Protein AF-A0A349DCH1-F1 (afdb_monomer_lite)

Radius of gyration: 14.7 Å; chains: 1; bounding box: 31×17×41 Å

Foldseek 3Di:
DVVLVVQLVQLLVCVLVVVNSLVSQLCCCCVVVVDDSVVSSVVSVVSCVVVVVVVVVVCVVVVVDDPVVVVVPD

Structure (mmCIF, N/CA/C/O backbone):
data_AF-A0A349DCH1-F1
#
_entry.id   AF-A0A349DCH1-F1
#
loop_
_atom_site.group_PDB
_atom_site.id
_atom_site.type_symbol
_atom_site.label_atom_id
_atom_site.label_alt_id
_atom_site.label_comp_id
_atom_site.label_asym_id
_atom_site.label_entity_id
_atom_site.label_seq_id
_atom_site.pdbx_PDB_ins_code
_atom_site.Cartn_x
_atom_site.Cartn_y
_atom_site.Cartn_z
_atom_site.occupancy
_atom_site.B_iso_or_equiv
_atom_site.auth_seq_id
_atom_site.auth_comp_id
_atom_site.auth_asym_id
_atom_site.auth_atom_id
_atom_site.pdbx_PDB_model_num
ATOM 1 N N . MET A 1 1 ? 3.438 7.403 -19.515 1.00 81.06 1 MET A N 1
ATOM 2 C CA . MET A 1 1 ? 2.793 8.444 -18.687 1.00 81.06 1 MET A CA 1
ATOM 3 C C . MET A 1 1 ? 1.296 8.205 -18.525 1.00 81.06 1 MET A C 1
ATOM 5 O O . MET A 1 1 ? 0.880 7.937 -17.410 1.00 81.06 1 MET A O 1
ATOM 9 N N . ILE A 1 2 ? 0.485 8.225 -19.598 1.00 91.62 2 ILE A N 1
ATOM 10 C CA . ILE A 1 2 ? -0.966 7.940 -19.493 1.00 91.62 2 ILE A CA 1
ATOM 11 C C . ILE A 1 2 ? -1.240 6.530 -18.936 1.00 91.62 2 ILE A C 1
ATOM 13 O O . ILE A 1 2 ? -2.053 6.375 -18.032 1.00 91.62 2 ILE A O 1
ATOM 17 N N . LEU A 1 3 ? -0.507 5.518 -19.419 1.00 87.88 3 LEU A N 1
ATOM 18 C CA . LEU A 1 3 ? -0.651 4.133 -18.956 1.00 87.88 3 LEU A CA 1
ATOM 19 C C . LEU A 1 3 ? -0.265 3.962 -17.483 1.00 87.88 3 LEU A C 1
ATOM 21 O O . LEU A 1 3 ? -0.943 3.239 -16.766 1.00 87.88 3 LEU A O 1
ATOM 25 N N . ASP A 1 4 ? 0.776 4.665 -17.025 1.00 88.44 4 ASP A N 1
ATOM 26 C CA . ASP A 1 4 ? 1.231 4.599 -15.632 1.00 88.44 4 ASP A CA 1
ATOM 27 C C . ASP A 1 4 ? 0.154 5.154 -14.680 1.00 88.44 4 ASP A C 1
ATOM 29 O O . ASP A 1 4 ? -0.107 4.581 -13.625 1.00 88.44 4 ASP A O 1
ATOM 33 N N . ILE A 1 5 ? -0.521 6.238 -15.087 1.00 88.62 5 ILE A N 1
ATOM 34 C CA . ILE A 1 5 ? -1.637 6.829 -14.336 1.00 88.62 5 ILE A CA 1
ATOM 35 C C . ILE A 1 5 ? -2.817 5.854 -14.285 1.00 88.62 5 ILE A C 1
ATOM 37 O O . ILE A 1 5 ? -3.365 5.617 -13.211 1.00 88.62 5 ILE A O 1
ATOM 41 N N . ILE A 1 6 ? -3.189 5.256 -15.421 1.00 91.06 6 ILE A N 1
ATOM 42 C CA . ILE A 1 6 ? -4.289 4.283 -15.486 1.00 91.06 6 ILE A CA 1
ATOM 43 C C . ILE A 1 6 ? -3.980 3.067 -14.607 1.00 91.06 6 ILE A C 1
ATOM 45 O O . ILE A 1 6 ? -4.818 2.672 -13.799 1.00 91.06 6 ILE A O 1
ATOM 49 N N . ALA A 1 7 ? -2.773 2.507 -14.713 1.00 88.62 7 ALA A N 1
ATOM 50 C CA . ALA A 1 7 ? -2.342 1.371 -13.906 1.00 88.62 7 ALA A CA 1
ATOM 51 C C . ALA A 1 7 ? -2.369 1.699 -12.407 1.00 88.62 7 ALA A C 1
ATOM 53 O O . ALA A 1 7 ? -2.870 0.896 -11.618 1.00 88.62 7 ALA A O 1
ATOM 54 N N . GLY A 1 8 ? -1.908 2.891 -12.013 1.00 88.06 8 GLY A N 1
ATOM 55 C CA . GLY A 1 8 ? -1.976 3.363 -10.630 1.00 88.06 8 GLY A CA 1
ATOM 56 C C . GLY A 1 8 ? -3.412 3.506 -10.118 1.00 88.06 8 GLY A C 1
ATOM 57 O O . GLY A 1 8 ? -3.733 3.005 -9.043 1.00 88.06 8 GLY A O 1
ATOM 58 N N . VAL A 1 9 ? -4.303 4.125 -10.899 1.00 88.94 9 VAL A N 1
ATOM 59 C CA . VAL A 1 9 ? -5.719 4.307 -10.526 1.00 88.94 9 VAL A CA 1
ATOM 60 C C . VAL A 1 9 ? -6.437 2.963 -10.394 1.00 88.94 9 VAL A C 1
ATOM 62 O O . VAL A 1 9 ? -7.086 2.714 -9.379 1.00 88.94 9 VAL A O 1
ATOM 65 N N . VAL A 1 10 ? -6.290 2.073 -11.379 1.00 88.69 10 VAL A N 1
ATOM 66 C CA . VAL A 1 10 ? -6.922 0.743 -11.371 1.00 88.69 10 VAL A CA 1
ATOM 67 C C . VAL A 1 10 ? -6.410 -0.095 -10.199 1.00 88.69 10 VAL A C 1
ATOM 69 O O . VAL A 1 10 ? -7.209 -0.686 -9.473 1.00 88.69 10 VAL A O 1
ATOM 72 N N . SER A 1 11 ? -5.097 -0.093 -9.960 1.00 88.50 11 SER A N 1
ATOM 73 C CA . SER A 1 11 ? -4.498 -0.808 -8.826 1.00 88.50 11 SER A CA 1
ATOM 74 C C . SER A 1 11 ? -4.967 -0.247 -7.483 1.00 88.50 11 SER A C 1
ATOM 76 O O . SER A 1 11 ? -5.209 -1.011 -6.552 1.00 88.50 11 SER A O 1
ATOM 78 N N . GLY A 1 12 ? -5.157 1.072 -7.387 1.00 86.31 12 GLY A N 1
ATOM 79 C CA . GLY A 1 12 ? -5.702 1.733 -6.201 1.00 86.31 12 GLY A CA 1
ATOM 80 C C . GLY A 1 12 ? -7.146 1.337 -5.909 1.00 86.31 12 GLY A C 1
ATOM 81 O O . GLY A 1 12 ? -7.451 0.949 -4.784 1.00 86.31 12 GLY A O 1
ATOM 82 N N . ILE A 1 13 ? -8.022 1.367 -6.919 1.00 86.62 13 ILE A N 1
ATOM 83 C CA . ILE A 1 13 ? -9.432 0.962 -6.783 1.00 86.62 13 ILE A CA 1
ATOM 84 C C . ILE A 1 13 ? -9.522 -0.505 -6.354 1.00 86.62 13 ILE A C 1
ATOM 86 O O . ILE A 1 13 ? -10.177 -0.828 -5.365 1.00 86.62 13 ILE A O 1
ATOM 90 N N . LEU A 1 14 ? -8.814 -1.394 -7.052 1.00 85.00 14 LEU A N 1
ATOM 91 C CA . LEU A 1 14 ? -8.838 -2.828 -6.760 1.00 85.00 14 LEU A CA 1
ATOM 92 C C . LEU A 1 14 ? -8.162 -3.155 -5.420 1.00 85.00 14 LEU A C 1
ATOM 94 O O . LEU A 1 14 ? -8.574 -4.081 -4.721 1.00 85.00 14 LEU A O 1
ATOM 98 N N . GLY A 1 15 ? -7.165 -2.361 -5.024 1.00 82.44 15 GLY A N 1
ATOM 99 C CA . GLY A 1 15 ? -6.543 -2.413 -3.704 1.00 82.44 15 GLY A CA 1
ATOM 100 C C . GLY A 1 15 ? -7.530 -2.051 -2.601 1.00 82.44 15 GLY A C 1
ATOM 101 O O . GLY A 1 15 ? -7.653 -2.790 -1.627 1.00 82.44 15 GLY A O 1
ATOM 102 N N . ALA A 1 16 ? -8.285 -0.968 -2.785 1.00 77.94 16 ALA A N 1
ATOM 103 C CA . ALA A 1 16 ? -9.303 -0.515 -1.840 1.00 77.94 16 ALA A CA 1
ATOM 104 C C . ALA A 1 16 ? -10.493 -1.484 -1.722 1.00 77.94 16 ALA A C 1
ATOM 106 O O . ALA A 1 16 ? -11.088 -1.590 -0.654 1.00 77.94 16 ALA A O 1
ATOM 107 N N . MET A 1 17 ? -10.815 -2.228 -2.785 1.00 82.06 17 MET A N 1
ATOM 108 C CA . MET A 1 17 ? -11.858 -3.264 -2.772 1.00 82.06 17 MET A CA 1
ATOM 109 C C . MET A 1 17 ? -11.453 -4.546 -2.021 1.00 82.06 17 MET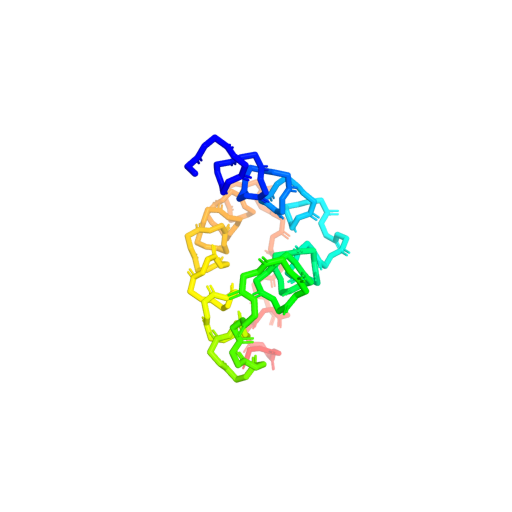 A C 1
ATOM 111 O O . MET A 1 17 ? -12.249 -5.477 -1.944 1.00 82.06 17 MET A O 1
ATOM 115 N N . GLY A 1 18 ? -10.230 -4.632 -1.486 1.00 71.56 18 GLY A N 1
ATOM 116 C CA . GLY A 1 18 ? -9.747 -5.820 -0.773 1.00 71.56 18 GLY A CA 1
ATOM 117 C C . GLY A 1 18 ? -9.328 -6.972 -1.691 1.00 71.56 18 GLY A C 1
ATOM 118 O O . GLY A 1 18 ? -8.960 -8.036 -1.205 1.00 71.56 18 GLY A O 1
ATOM 119 N N . PHE A 1 19 ? -9.307 -6.758 -3.011 1.00 68.25 19 PHE A N 1
ATOM 120 C CA . PHE A 1 19 ? -8.937 -7.769 -4.010 1.00 68.25 19 PHE A CA 1
ATOM 121 C C . PHE A 1 19 ? -7.422 -8.043 -4.075 1.00 68.25 19 PHE A C 1
ATOM 123 O O . PHE A 1 19 ? -6.954 -8.781 -4.937 1.00 68.25 19 PHE A O 1
ATOM 130 N N . GLY A 1 20 ? -6.629 -7.431 -3.189 1.00 66.44 20 GLY A N 1
ATOM 131 C CA . GLY A 1 20 ? -5.171 -7.510 -3.241 1.00 66.44 20 GLY A CA 1
ATOM 132 C C . GLY A 1 20 ? -4.587 -6.725 -4.417 1.00 66.44 20 GLY A C 1
ATOM 133 O O . GLY A 1 20 ? -3.653 -7.196 -5.061 1.00 66.44 20 GLY A O 1
ATOM 134 N N . GLY A 1 21 ? -5.115 -5.524 -4.703 1.00 63.88 21 GLY A N 1
ATOM 135 C CA . GLY A 1 21 ? -4.735 -4.680 -5.854 1.00 63.88 21 GLY A CA 1
ATOM 136 C C . GLY A 1 21 ? -3.243 -4.382 -6.029 1.00 63.88 21 GLY A C 1
ATOM 137 O O . GLY A 1 21 ? -2.835 -3.913 -7.089 1.00 63.88 21 GLY A O 1
ATOM 138 N N . GLY A 1 22 ? -2.407 -4.736 -5.053 1.00 66.56 22 GLY A N 1
ATOM 139 C CA . GLY A 1 22 ? -0.963 -4.708 -5.216 1.00 66.56 22 GLY A CA 1
ATOM 140 C C . GLY A 1 22 ? -0.400 -5.717 -6.197 1.00 66.56 22 GLY A C 1
ATOM 141 O O . GLY A 1 22 ? 0.625 -5.444 -6.814 1.00 66.56 22 GLY A O 1
ATOM 142 N N . GLY A 1 23 ? -1.094 -6.833 -6.423 1.00 78.81 23 GLY A N 1
ATOM 143 C CA . GLY A 1 23 ? -0.715 -7.774 -7.473 1.00 78.81 23 GLY A CA 1
ATOM 144 C C . GLY A 1 23 ? -0.729 -7.117 -8.854 1.00 78.81 23 GLY A C 1
ATOM 145 O O . GLY A 1 23 ? 0.178 -7.337 -9.645 1.00 78.81 23 GLY A O 1
ATOM 146 N N . ILE A 1 24 ? -1.701 -6.244 -9.124 1.00 85.62 24 ILE A N 1
ATOM 147 C CA . ILE A 1 24 ? -1.875 -5.613 -10.441 1.00 85.62 24 ILE A CA 1
ATOM 148 C C . ILE A 1 24 ? -0.793 -4.567 -10.698 1.00 85.62 24 ILE A C 1
ATOM 150 O O . ILE A 1 24 ? -0.216 -4.543 -11.785 1.00 85.62 24 ILE A O 1
ATOM 154 N N . LEU A 1 25 ? -0.462 -3.755 -9.689 1.00 88.44 25 LEU A N 1
ATOM 155 C CA . LEU A 1 25 ? 0.619 -2.780 -9.808 1.00 88.44 25 LEU A CA 1
ATOM 156 C C . LEU A 1 25 ? 1.972 -3.473 -9.984 1.00 88.44 25 LEU A C 1
ATOM 158 O O . LEU A 1 25 ? 2.758 -3.058 -10.832 1.00 88.44 25 LEU A O 1
ATOM 162 N N . ILE A 1 26 ? 2.227 -4.547 -9.228 1.00 91.12 26 ILE A N 1
ATOM 163 C CA . ILE A 1 26 ? 3.449 -5.345 -9.373 1.00 91.12 26 ILE A CA 1
ATOM 164 C C . ILE A 1 26 ? 3.531 -5.916 -10.788 1.00 91.12 26 ILE A C 1
ATOM 166 O O . ILE A 1 26 ? 4.542 -5.697 -11.443 1.00 91.12 26 ILE A O 1
ATOM 170 N N . LEU A 1 27 ? 2.466 -6.560 -11.285 1.00 90.44 27 LEU A N 1
ATOM 171 C CA . LEU A 1 27 ? 2.431 -7.126 -12.638 1.00 90.44 27 LEU A CA 1
ATOM 172 C C . LEU A 1 27 ? 2.701 -6.067 -13.711 1.00 90.44 27 LEU A C 1
ATOM 174 O O . LEU A 1 27 ? 3.467 -6.326 -14.635 1.00 90.44 27 LEU A O 1
ATOM 178 N N . TYR A 1 28 ? 2.123 -4.871 -13.578 1.00 91.00 28 TYR A N 1
ATOM 179 C CA . TYR A 1 28 ? 2.403 -3.757 -14.484 1.00 91.00 28 TYR A CA 1
ATOM 180 C C . TYR A 1 28 ? 3.882 -3.346 -14.439 1.00 91.00 28 TYR A C 1
ATOM 182 O O . TYR A 1 28 ? 4.533 -3.237 -15.477 1.00 91.00 28 TYR A O 1
ATOM 190 N N . LEU A 1 29 ? 4.444 -3.151 -13.247 1.00 91.69 29 LEU A N 1
ATOM 191 C CA . LEU A 1 29 ? 5.834 -2.721 -13.093 1.00 91.69 29 LEU A CA 1
ATOM 192 C C . LEU A 1 29 ? 6.830 -3.782 -13.587 1.00 91.69 29 LEU A C 1
ATOM 194 O O . LEU A 1 29 ? 7.807 -3.433 -14.245 1.00 91.69 29 LEU A O 1
ATOM 198 N N . THR A 1 30 ? 6.578 -5.067 -13.345 1.00 92.88 30 THR A N 1
ATOM 199 C CA . THR A 1 30 ? 7.492 -6.133 -13.773 1.00 92.88 30 THR A CA 1
ATOM 200 C C . THR A 1 30 ? 7.343 -6.520 -15.233 1.00 92.88 30 THR A C 1
ATOM 202 O O . THR A 1 30 ? 8.353 -6.710 -15.893 1.00 92.88 30 THR A O 1
ATOM 205 N N . LEU A 1 31 ? 6.116 -6.651 -15.750 1.00 92.12 31 LEU A N 1
ATOM 206 C CA . LEU A 1 31 ? 5.895 -7.163 -17.109 1.00 92.12 31 LEU A CA 1
ATOM 207 C C . LEU A 1 31 ? 5.915 -6.066 -18.174 1.00 92.1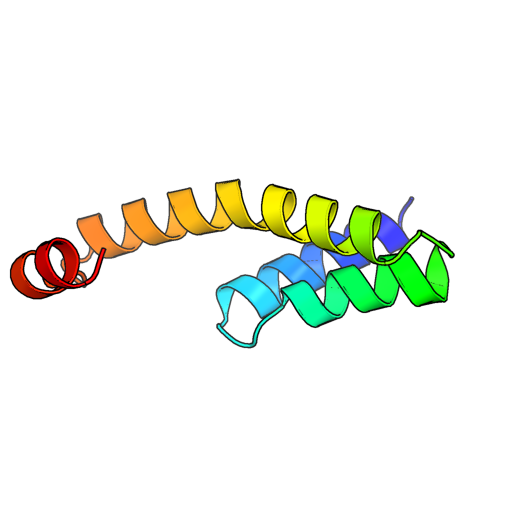2 31 LEU A C 1
ATOM 209 O O . LEU A 1 31 ? 6.250 -6.346 -19.317 1.00 92.12 31 LEU A O 1
ATOM 213 N N . TYR A 1 32 ? 5.515 -4.837 -17.827 1.00 92.06 32 TYR A N 1
ATOM 214 C CA . TYR A 1 32 ? 5.448 -3.730 -18.787 1.00 92.06 32 TYR A CA 1
ATOM 215 C C . TYR A 1 32 ? 6.605 -2.736 -18.642 1.00 92.06 32 TYR A C 1
ATOM 217 O O . TYR A 1 32 ? 7.006 -2.116 -19.624 1.00 92.06 32 TYR A O 1
ATOM 225 N N . LYS A 1 33 ? 7.140 -2.550 -17.428 1.00 91.75 33 LYS A N 1
ATOM 226 C CA . LYS A 1 33 ? 8.257 -1.621 -17.171 1.00 91.75 33 LYS A CA 1
ATOM 227 C C . LYS A 1 33 ? 9.596 -2.335 -16.959 1.00 91.75 33 LYS A C 1
ATOM 229 O O . LYS A 1 33 ? 10.563 -1.649 -16.632 1.00 91.75 33 LYS A O 1
ATOM 234 N N . ASP A 1 34 ? 9.635 -3.665 -17.108 1.00 93.44 34 ASP A N 1
ATOM 235 C CA . ASP A 1 34 ? 10.810 -4.529 -16.888 1.00 93.44 34 ASP A CA 1
ATOM 236 C C . ASP A 1 34 ? 11.541 -4.233 -15.565 1.00 93.44 34 ASP A C 1
ATOM 238 O O . ASP A 1 34 ? 12.765 -4.323 -15.444 1.00 93.44 34 ASP A O 1
ATOM 242 N N . MET A 1 35 ? 10.784 -3.825 -14.543 1.00 94.12 35 MET A N 1
ATOM 243 C CA . MET A 1 35 ? 11.352 -3.430 -13.264 1.00 94.12 35 MET A CA 1
ATOM 244 C C . MET A 1 35 ? 11.680 -4.668 -12.419 1.00 94.12 35 MET A C 1
ATOM 246 O O . MET A 1 35 ? 10.878 -5.604 -12.366 1.00 94.12 35 MET A O 1
ATOM 250 N N . PRO A 1 36 ? 12.802 -4.673 -11.672 1.00 95.88 36 PRO A N 1
ATOM 251 C CA . PRO A 1 36 ? 13.108 -5.760 -10.752 1.00 95.88 36 PRO A CA 1
ATOM 252 C C . PRO A 1 36 ? 11.965 -6.028 -9.764 1.00 95.88 36 PRO A C 1
ATOM 254 O O . PRO A 1 36 ? 11.351 -5.100 -9.228 1.00 95.88 36 PRO A O 1
ATOM 257 N N . GLN A 1 37 ? 11.710 -7.307 -9.477 1.00 89.88 37 GLN A N 1
ATOM 258 C CA . GLN A 1 37 ? 10.608 -7.748 -8.614 1.00 89.88 37 GLN A CA 1
ATOM 259 C C . GLN A 1 37 ? 10.655 -7.104 -7.220 1.00 89.88 37 GLN A C 1
ATOM 261 O O . GLN A 1 37 ? 9.635 -6.634 -6.723 1.00 89.88 37 GLN A O 1
ATOM 266 N N . ILE A 1 38 ? 11.842 -7.037 -6.606 1.00 94.06 38 ILE A N 1
ATOM 267 C CA . ILE A 1 38 ? 12.043 -6.439 -5.273 1.00 94.06 38 ILE A CA 1
ATOM 268 C C . ILE A 1 38 ? 11.658 -4.956 -5.288 1.00 94.06 38 ILE A C 1
ATOM 270 O O . ILE A 1 38 ? 10.940 -4.486 -4.408 1.00 94.06 38 ILE A O 1
ATOM 274 N N . THR A 1 39 ? 12.086 -4.225 -6.318 1.00 93.75 39 THR A N 1
ATOM 275 C CA . THR A 1 39 ? 11.752 -2.807 -6.483 1.00 93.75 39 THR A CA 1
ATOM 276 C C . THR A 1 39 ? 10.251 -2.620 -6.690 1.00 93.75 39 THR A C 1
ATOM 278 O O . THR A 1 39 ? 9.645 -1.786 -6.024 1.00 93.75 39 THR A O 1
ATOM 281 N N . SER A 1 40 ? 9.631 -3.436 -7.544 1.00 93.62 40 SER A N 1
ATOM 282 C CA . SER A 1 40 ? 8.190 -3.378 -7.824 1.00 93.62 40 SER A CA 1
ATOM 283 C C . SER A 1 40 ? 7.344 -3.659 -6.580 1.00 93.62 40 SER A C 1
ATOM 285 O O . SER A 1 40 ? 6.365 -2.961 -6.319 1.00 93.62 40 SER A O 1
ATOM 287 N N . GLN A 1 41 ? 7.751 -4.634 -5.763 1.00 91.12 41 GLN A N 1
ATOM 288 C CA . GLN A 1 41 ? 7.114 -4.919 -4.476 1.00 91.12 41 GLN A CA 1
ATOM 289 C C . GLN A 1 41 ? 7.291 -3.770 -3.478 1.00 91.12 41 GLN A C 1
ATOM 291 O O . GLN A 1 41 ? 6.335 -3.404 -2.797 1.00 91.12 41 GLN A O 1
ATOM 296 N N . GLY A 1 42 ? 8.477 -3.159 -3.423 1.00 92.44 42 GLY A N 1
ATOM 297 C CA . GLY A 1 42 ? 8.731 -1.984 -2.588 1.00 92.44 42 GLY A CA 1
ATOM 298 C C . GLY A 1 42 ? 7.848 -0.792 -2.967 1.00 92.44 42 GLY A C 1
ATOM 299 O O . GLY A 1 42 ? 7.211 -0.193 -2.100 1.00 92.44 42 GLY A O 1
ATOM 300 N N . ILE A 1 43 ? 7.737 -0.489 -4.265 1.00 92.25 43 ILE A N 1
ATOM 301 C CA . ILE A 1 43 ? 6.842 0.563 -4.775 1.00 92.25 43 ILE A CA 1
ATOM 302 C C . ILE A 1 43 ? 5.394 0.255 -4.409 1.00 92.25 43 ILE A C 1
ATOM 304 O O . ILE A 1 43 ? 4.673 1.14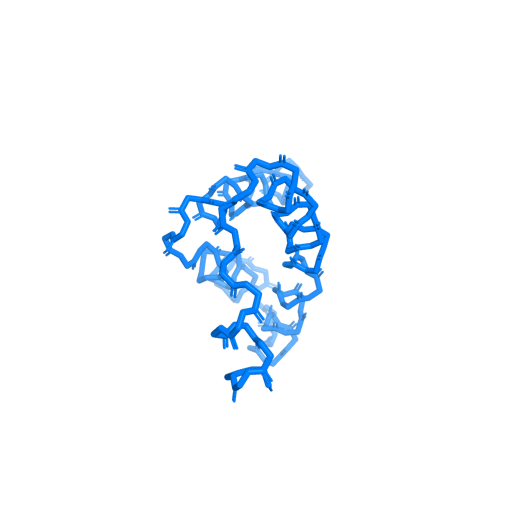6 -3.963 1.00 92.25 43 ILE A O 1
ATOM 308 N N . ASN A 1 44 ? 4.978 -1.002 -4.547 1.00 89.56 44 ASN A N 1
ATOM 309 C CA . ASN A 1 44 ? 3.642 -1.418 -4.163 1.00 89.56 44 ASN A CA 1
ATOM 310 C C . ASN A 1 44 ? 3.353 -1.161 -2.673 1.00 89.56 44 ASN A C 1
ATOM 312 O O . ASN A 1 44 ? 2.304 -0.619 -2.341 1.00 89.56 44 ASN A O 1
ATOM 316 N N . LEU A 1 45 ? 4.285 -1.472 -1.768 1.00 89.31 45 LEU A N 1
ATOM 317 C CA . LEU A 1 45 ? 4.110 -1.186 -0.339 1.00 89.31 45 LEU A CA 1
ATOM 318 C C . LEU A 1 45 ? 3.942 0.312 -0.072 1.00 89.31 45 LEU A C 1
ATOM 320 O O . LEU A 1 45 ? 3.008 0.706 0.622 1.00 89.31 45 LEU A O 1
ATOM 324 N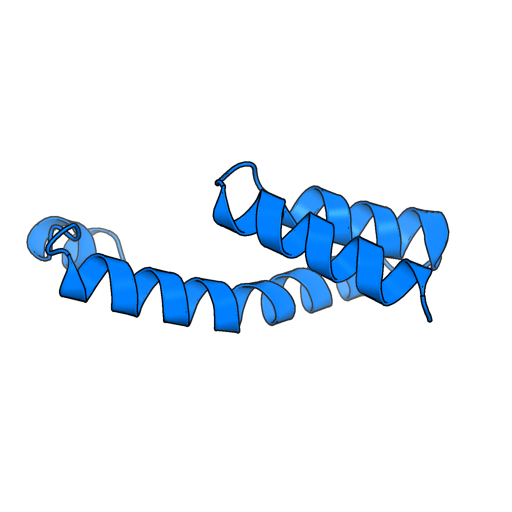 N . ILE A 1 46 ? 4.800 1.147 -0.665 1.00 91.06 46 ILE A N 1
ATOM 325 C CA . ILE A 1 46 ? 4.720 2.608 -0.522 1.00 91.06 46 ILE A CA 1
ATOM 326 C C . ILE A 1 46 ? 3.381 3.130 -1.056 1.00 91.06 46 ILE A C 1
ATOM 328 O O . ILE A 1 46 ? 2.749 3.973 -0.421 1.00 91.06 46 ILE A O 1
ATOM 332 N N . PHE A 1 47 ? 2.918 2.592 -2.185 1.00 87.81 47 PHE A N 1
ATOM 333 C CA . PHE A 1 47 ? 1.622 2.920 -2.774 1.00 87.81 47 PHE A CA 1
ATOM 334 C C . PHE A 1 47 ? 0.443 2.592 -1.842 1.00 87.81 47 PHE A C 1
ATOM 336 O O . PHE A 1 47 ? -0.542 3.331 -1.806 1.00 87.81 47 PHE A O 1
ATOM 343 N N . PHE A 1 48 ? 0.543 1.527 -1.041 1.00 85.50 48 PHE A N 1
ATOM 344 C CA . PHE A 1 48 ? -0.505 1.146 -0.092 1.00 85.50 48 PHE A CA 1
ATOM 345 C C . PHE A 1 48 ? -0.576 2.022 1.159 1.00 85.50 48 PHE A C 1
ATOM 347 O O . PHE A 1 48 ? -1.664 2.156 1.716 1.00 85.50 48 PHE A O 1
ATOM 354 N N . ILE A 1 49 ? 0.525 2.637 1.600 1.00 88.62 49 ILE A N 1
ATOM 355 C CA . ILE A 1 49 ? 0.570 3.451 2.829 1.00 88.62 49 ILE A CA 1
ATOM 356 C C . ILE A 1 49 ? -0.530 4.531 2.881 1.00 88.62 49 ILE A C 1
ATOM 358 O O . ILE A 1 49 ? -1.291 4.535 3.851 1.00 88.62 49 ILE A O 1
ATOM 362 N N . PRO A 1 50 ? -0.688 5.429 1.885 1.00 87.62 50 PRO A N 1
ATOM 363 C CA . PRO A 1 50 ? -1.720 6.467 1.949 1.00 87.62 50 PRO A CA 1
ATOM 364 C C . PRO A 1 50 ? -3.137 5.878 1.976 1.00 87.62 50 PRO A C 1
ATOM 366 O O . PRO A 1 50 ? -3.992 6.350 2.727 1.00 87.62 50 PRO A O 1
ATOM 369 N N . SER A 1 51 ? -3.374 4.810 1.213 1.00 84.75 51 SER A N 1
ATOM 370 C CA . SER A 1 51 ? -4.657 4.101 1.191 1.00 84.75 51 SER A CA 1
ATOM 371 C C . SER A 1 51 ? -4.968 3.448 2.538 1.00 84.75 51 SER A C 1
ATOM 373 O O . SER A 1 51 ? -6.094 3.546 3.019 1.00 84.75 51 SER A O 1
ATOM 375 N N . ALA A 1 52 ? -3.972 2.839 3.186 1.00 86.62 52 ALA A N 1
ATOM 376 C CA . ALA A 1 52 ? -4.105 2.240 4.509 1.00 86.62 52 ALA A CA 1
ATOM 377 C C . ALA A 1 52 ? -4.404 3.296 5.582 1.00 86.62 52 ALA A C 1
ATOM 379 O O . ALA A 1 52 ? -5.299 3.096 6.402 1.00 86.62 52 ALA A O 1
ATOM 380 N N . ILE A 1 53 ? -3.726 4.449 5.541 1.00 89.81 53 ILE A N 1
ATOM 381 C CA . ILE A 1 53 ? -3.997 5.573 6.449 1.00 89.81 53 ILE A CA 1
ATOM 382 C C . ILE A 1 53 ? -5.453 6.033 6.303 1.00 89.81 53 ILE A C 1
ATOM 384 O O . ILE A 1 53 ? -6.170 6.142 7.300 1.00 89.81 53 ILE A O 1
ATOM 388 N N . LEU A 1 54 ? -5.918 6.258 5.070 1.00 89.81 54 LEU A N 1
ATOM 389 C CA . LEU A 1 54 ? -7.304 6.653 4.809 1.00 89.81 54 LEU A CA 1
ATOM 390 C C . LEU A 1 54 ? -8.300 5.582 5.263 1.00 89.81 54 LEU A C 1
ATOM 392 O O . LEU A 1 54 ? -9.299 5.913 5.904 1.00 89.81 54 LEU A O 1
ATOM 396 N N . ALA A 1 55 ? -8.018 4.307 4.988 1.00 87.75 55 ALA A N 1
ATOM 397 C CA . ALA A 1 55 ? -8.853 3.197 5.424 1.00 87.75 55 ALA A CA 1
ATOM 398 C C . ALA A 1 55 ? -8.989 3.175 6.952 1.00 87.75 55 ALA A C 1
ATOM 400 O O . ALA A 1 55 ? -10.113 3.124 7.449 1.00 87.75 55 ALA A O 1
ATOM 401 N N . ILE A 1 56 ? -7.885 3.297 7.694 1.00 88.81 56 ILE A N 1
ATOM 402 C CA . ILE A 1 56 ? -7.894 3.349 9.162 1.00 88.81 56 ILE A CA 1
ATOM 403 C C . ILE A 1 56 ? -8.734 4.534 9.651 1.00 88.81 56 ILE A C 1
ATOM 405 O O . ILE A 1 56 ? -9.626 4.344 10.476 1.00 88.81 56 ILE A O 1
ATOM 409 N N . ILE A 1 57 ? -8.517 5.741 9.115 1.00 91.44 57 ILE A N 1
ATOM 410 C CA . ILE A 1 57 ? -9.277 6.939 9.511 1.00 91.44 57 ILE A CA 1
ATOM 411 C C . ILE A 1 57 ? -10.783 6.723 9.301 1.00 91.44 57 ILE A C 1
ATOM 413 O O . ILE A 1 57 ? -11.580 6.994 10.202 1.00 91.44 57 ILE A O 1
ATOM 417 N N . LEU A 1 58 ? -11.187 6.219 8.134 1.00 91.25 58 LEU A N 1
ATOM 418 C CA . LEU A 1 58 ? -12.595 5.993 7.802 1.00 91.25 58 LEU A CA 1
ATOM 419 C C . LEU A 1 58 ? -13.224 4.895 8.670 1.00 91.25 58 LEU A C 1
ATOM 421 O O . LEU A 1 58 ? -14.328 5.083 9.182 1.00 91.25 58 LEU A O 1
ATOM 425 N N . HIS A 1 59 ? -12.523 3.784 8.900 1.00 90.19 59 HIS A N 1
ATOM 426 C CA . HIS A 1 59 ? -13.029 2.689 9.731 1.00 90.19 59 HIS A CA 1
ATOM 427 C C . HIS A 1 59 ? -13.136 3.089 11.208 1.00 90.19 59 HIS A C 1
ATOM 429 O O . HIS A 1 59 ? -14.119 2.729 11.859 1.00 90.19 59 HIS A O 1
ATOM 435 N N . ILE A 1 60 ? -12.197 3.892 11.731 1.00 90.62 60 ILE A N 1
ATOM 436 C CA . ILE A 1 60 ? -12.305 4.477 13.078 1.00 90.62 60 ILE A CA 1
ATOM 437 C C . ILE A 1 60 ? -13.543 5.374 13.162 1.00 90.62 60 ILE A C 1
ATOM 439 O O . ILE A 1 60 ? -14.343 5.220 14.088 1.00 90.62 60 ILE A O 1
ATOM 443 N N . LYS A 1 61 ? -13.730 6.290 12.198 1.00 91.56 61 LYS A N 1
ATOM 444 C CA . LYS A 1 61 ? -14.883 7.210 12.173 1.00 91.56 61 LYS A CA 1
ATOM 445 C C . LYS A 1 61 ? -16.216 6.465 12.118 1.00 91.56 61 LYS A C 1
ATOM 447 O O . LYS A 1 61 ? -17.157 6.860 12.800 1.00 91.56 61 LYS A O 1
ATOM 452 N N . ASN A 1 62 ? -16.274 5.370 11.367 1.00 93.00 62 ASN A N 1
ATOM 453 C CA . ASN A 1 62 ? -17.478 4.557 11.209 1.00 93.00 62 ASN A CA 1
ATOM 454 C C . ASN A 1 62 ? -17.681 3.529 12.337 1.00 93.00 62 ASN A C 1
ATOM 456 O O . ASN A 1 62 ? -18.630 2.754 12.279 1.00 93.00 62 ASN A O 1
ATOM 460 N N . LYS A 1 63 ? -16.820 3.516 13.369 1.00 90.38 63 LYS A N 1
ATOM 461 C CA . LYS A 1 63 ? -16.849 2.542 14.479 1.00 90.38 63 LYS A CA 1
ATOM 462 C C . LYS A 1 63 ? -16.763 1.079 14.010 1.00 90.38 63 LYS A C 1
ATOM 464 O O . LYS A 1 63 ? -17.269 0.186 14.680 1.00 90.38 63 LYS A O 1
ATOM 469 N N . LEU A 1 64 ? -16.091 0.836 12.884 1.00 87.81 64 LEU A N 1
ATOM 470 C CA . LEU A 1 64 ? -15.910 -0.491 12.281 1.00 87.81 64 LEU A CA 1
ATOM 471 C C . LEU A 1 64 ? -14.646 -1.211 12.779 1.00 87.81 64 LEU A C 1
ATOM 473 O O . LEU A 1 64 ? -14.287 -2.258 12.253 1.00 87.81 64 LEU A O 1
ATOM 477 N N . ILE A 1 65 ? -13.953 -0.648 13.773 1.00 86.56 65 ILE A N 1
ATOM 478 C CA . ILE A 1 65 ? -12.762 -1.252 14.377 1.00 86.56 65 ILE A CA 1
ATOM 479 C C . ILE A 1 65 ? -13.100 -1.732 15.782 1.00 86.56 65 ILE A C 1
ATOM 481 O O . ILE A 1 65 ? -13.392 -0.925 16.670 1.00 86.56 65 ILE A O 1
ATOM 485 N N . ASP A 1 66 ? -12.983 -3.039 16.000 1.00 88.31 66 ASP A N 1
ATOM 486 C CA . ASP A 1 66 ? -12.918 -3.591 17.347 1.00 88.31 66 ASP A CA 1
ATOM 487 C C . ASP A 1 66 ? -11.536 -3.312 17.945 1.00 88.31 66 ASP A C 1
ATOM 489 O O . ASP A 1 66 ? -10.541 -3.964 17.630 1.00 88.31 66 ASP A O 1
ATOM 493 N N . LYS A 1 67 ? -11.485 -2.323 18.838 1.00 81.94 67 LYS A N 1
ATOM 494 C CA . LYS A 1 67 ? -10.251 -1.879 19.492 1.00 81.94 67 LYS A CA 1
ATOM 495 C C . LYS A 1 67 ? -9.625 -2.950 20.388 1.00 81.94 67 LYS A C 1
ATOM 497 O O . LYS A 1 67 ? -8.412 -2.924 20.567 1.00 81.94 67 LYS A O 1
ATOM 502 N N . LYS A 1 68 ? -10.423 -3.863 20.961 1.00 83.38 68 LYS A N 1
ATOM 503 C CA . LYS A 1 68 ? -9.899 -4.935 21.822 1.00 83.38 68 LYS A CA 1
ATOM 504 C C . LYS A 1 68 ? -9.130 -5.944 20.984 1.00 83.38 68 LYS A C 1
ATOM 506 O O . LYS A 1 68 ? -7.996 -6.266 21.314 1.00 83.38 68 LYS A O 1
ATOM 511 N N . THR A 1 69 ? -9.729 -6.377 19.879 1.00 85.75 69 THR A N 1
ATOM 512 C CA . THR A 1 69 ? -9.092 -7.298 18.934 1.00 85.75 69 THR A CA 1
ATOM 513 C C . THR A 1 69 ? -7.905 -6.633 18.237 1.00 85.75 69 THR A C 1
ATOM 515 O O . THR A 1 69 ? -6.835 -7.226 18.166 1.00 85.75 69 THR A O 1
ATOM 518 N N . ALA A 1 70 ? -8.034 -5.373 17.811 1.00 83.81 70 ALA A N 1
ATOM 519 C CA . ALA A 1 70 ? -6.940 -4.651 17.164 1.00 83.81 70 ALA A CA 1
ATOM 520 C C . ALA A 1 70 ? -5.676 -4.576 18.040 1.00 83.81 70 ALA A C 1
ATOM 522 O O . ALA A 1 70 ? -4.591 -4.801 17.533 1.00 83.81 70 ALA A O 1
ATOM 523 N N . LEU A 1 71 ? -5.790 -4.317 19.348 1.00 80.38 71 LEU A N 1
ATOM 524 C CA . LEU A 1 71 ? -4.616 -4.216 20.229 1.00 80.38 71 LEU A CA 1
ATOM 525 C C . LEU A 1 71 ? -3.937 -5.571 20.511 1.00 80.38 71 LEU A C 1
ATOM 527 O O . LEU A 1 71 ? -2.763 -5.600 20.850 1.00 80.38 71 LEU A O 1
ATOM 531 N N . ILE A 1 72 ? -4.676 -6.679 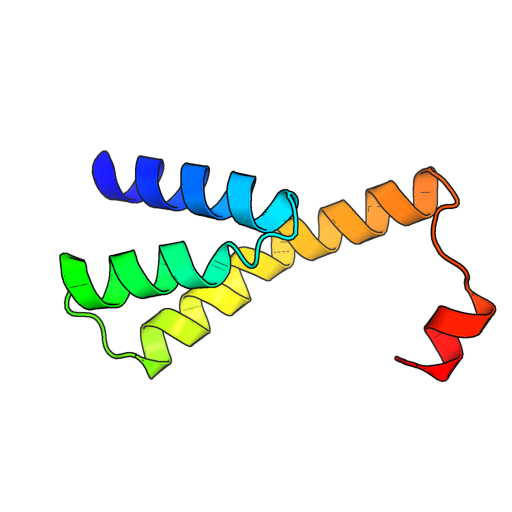20.417 1.00 87.62 72 ILE A N 1
ATOM 532 C CA . ILE A 1 72 ? -4.161 -8.028 20.711 1.00 87.62 72 ILE A CA 1
ATOM 533 C C . ILE A 1 72 ? -3.430 -8.631 19.502 1.00 87.62 72 ILE A C 1
ATOM 535 O O . ILE A 1 72 ? -2.515 -9.428 19.689 1.00 87.62 72 ILE A O 1
ATOM 539 N N . TYR A 1 73 ? -3.855 -8.282 18.283 1.00 73.31 73 TYR A N 1
ATOM 540 C CA . TYR A 1 73 ? -3.371 -8.885 17.032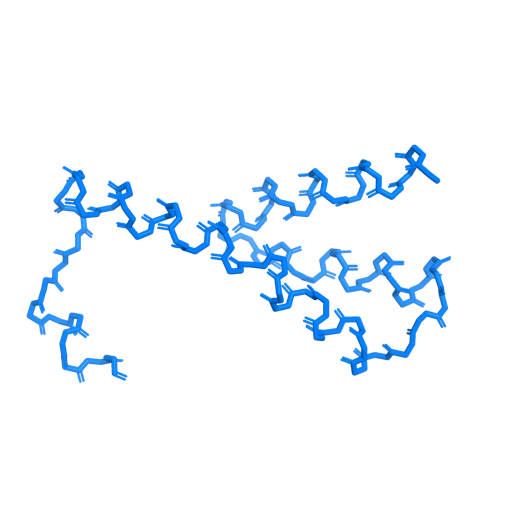 1.00 73.31 73 TYR A CA 1
ATOM 541 C C . TYR A 1 73 ? -2.533 -7.941 16.146 1.00 73.31 73 TYR A C 1
ATOM 543 O O . TYR A 1 73 ? -2.133 -8.353 15.056 1.00 73.31 73 TYR A O 1
ATOM 551 N N . ILE A 1 74 ? -2.295 -6.697 16.580 1.00 59.56 74 ILE A N 1
ATOM 552 C CA . ILE A 1 74 ? -1.229 -5.824 16.045 1.00 59.56 74 ILE A CA 1
ATOM 553 C C . ILE A 1 74 ? 0.102 -6.256 16.657 1.00 59.56 74 ILE A C 1
ATOM 555 O O . ILE A 1 74 ? 1.082 -6.345 15.886 1.00 59.56 74 ILE A O 1
#

pLDDT: mean 86.61, std 7.39, range [59.56, 95.88]

Sequence (74 aa):
MILDIIAGVVSGILGAMGFGGGGILILYLTLYKDMPQITSQGINLIFFIPSAILAIILHIKNKLIDKKTALIYI

Secondary structure (DSSP, 8-state):
-HHHHHHHHHHHHHHHTTS-THHHHHHHHHHTS---HHHHHHHHHHHHHHHHHHHHHHHHHTT---HHHHHHH-